Protein AF-A0A1H8JW21-F1 (afdb_monomer_lite)

Organism: NCBI:txid1121117

Radius of gyration: 20.08 Å; chains: 1; bounding box: 33×23×62 Å

pLDDT: mean 81.96, std 12.38, range [43.84, 93.19]

Secondary structure (DSSP, 8-state):
-------HHHHHHHHHHHHHHHHHHHHHHHHHHHHHS-EEEE-TTS-EEEEPTTS-EEE-------

Structure (mmCIF, N/CA/C/O backbone):
data_AF-A0A1H8JW21-F1
#
_entry.id   AF-A0A1H8JW21-F1
#
loop_
_atom_site.group_PDB
_atom_site.id
_atom_site.type_symbol
_atom_site.label_atom_id
_atom_site.label_alt_id
_atom_site.label_comp_id
_atom_site.label_asym_id
_atom_site.label_entity_id
_atom_site.label_seq_id
_atom_site.pdbx_PDB_ins_code
_atom_site.Cartn_x
_atom_site.Cartn_y
_atom_site.Cartn_z
_atom_site.occupancy
_atom_site.B_iso_or_equiv
_atom_site.auth_seq_id
_atom_site.auth_comp_id
_atom_site.auth_asym_id
_atom_site.auth_atom_id
_atom_site.pdbx_PDB_model_num
ATOM 1 N N . MET A 1 1 ? 8.210 4.144 46.289 1.00 43.84 1 MET A N 1
ATOM 2 C CA . MET A 1 1 ? 8.178 3.710 44.873 1.00 43.84 1 MET A CA 1
ATOM 3 C C . MET A 1 1 ? 7.022 4.423 44.176 1.00 43.84 1 MET A C 1
ATOM 5 O O . MET A 1 1 ? 5.880 4.205 44.557 1.00 43.84 1 MET A O 1
ATOM 9 N N . LYS A 1 2 ? 7.292 5.359 43.252 1.00 51.00 2 LYS A N 1
ATOM 10 C CA . LYS A 1 2 ? 6.235 6.102 42.539 1.00 51.00 2 LYS A CA 1
ATOM 11 C C . LYS A 1 2 ? 5.599 5.171 41.502 1.00 51.00 2 LYS A C 1
ATOM 13 O O . LYS A 1 2 ? 6.260 4.802 40.541 1.00 51.00 2 LYS A O 1
ATOM 18 N N . SER A 1 3 ? 4.338 4.791 41.703 1.00 50.41 3 SER A N 1
ATOM 19 C CA . SER A 1 3 ? 3.544 4.117 40.669 1.00 50.41 3 SER A CA 1
ATOM 20 C C . SER A 1 3 ? 3.295 5.103 39.529 1.00 50.41 3 SER A C 1
ATOM 22 O O . SER A 1 3 ? 2.469 6.006 39.651 1.00 50.41 3 SER A O 1
ATOM 24 N N . GLN A 1 4 ? 4.050 4.968 38.441 1.00 63.75 4 GLN A N 1
ATOM 25 C CA . GLN A 1 4 ? 3.848 5.729 37.214 1.00 63.75 4 GLN A CA 1
ATOM 26 C C . GLN A 1 4 ? 2.583 5.181 36.540 1.00 63.75 4 GLN A C 1
ATOM 28 O O . GLN A 1 4 ? 2.617 4.165 35.854 1.00 63.75 4 GLN A O 1
ATOM 33 N N . ARG A 1 5 ? 1.428 5.803 36.797 1.00 69.94 5 ARG A N 1
ATOM 34 C CA . A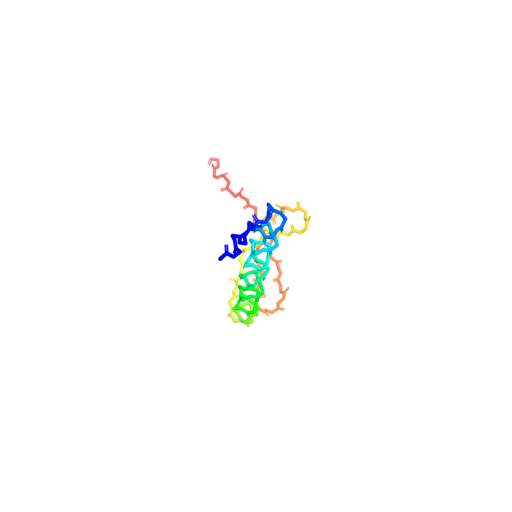RG A 1 5 ? 0.197 5.477 36.070 1.00 69.94 5 ARG A CA 1
ATOM 35 C C . ARG A 1 5 ? 0.327 6.065 34.669 1.00 69.94 5 ARG A C 1
ATOM 37 O O . ARG A 1 5 ? 0.228 7.277 34.498 1.00 69.94 5 ARG A O 1
ATOM 44 N N . THR A 1 6 ? 0.580 5.218 33.677 1.00 72.94 6 THR A N 1
ATOM 45 C CA . THR A 1 6 ? 0.454 5.581 32.262 1.00 72.94 6 THR A CA 1
ATOM 46 C C . THR A 1 6 ? -0.974 6.045 32.014 1.00 72.94 6 THR A C 1
ATOM 48 O O . THR A 1 6 ? -1.917 5.264 32.145 1.00 72.94 6 THR A O 1
ATOM 51 N N . SER A 1 7 ? -1.146 7.330 31.710 1.00 82.19 7 SER A N 1
ATOM 52 C CA . SER A 1 7 ? -2.457 7.861 31.356 1.00 82.19 7 SER A CA 1
ATOM 53 C C . SER A 1 7 ? -2.928 7.234 30.035 1.00 82.19 7 SER A C 1
ATOM 55 O O . SER A 1 7 ? -2.098 6.861 29.199 1.00 82.19 7 SER A O 1
ATOM 57 N N . PRO A 1 8 ? -4.244 7.147 29.789 1.00 81.12 8 PRO A N 1
ATOM 58 C CA . PRO A 1 8 ? -4.772 6.691 28.501 1.00 81.12 8 PRO A CA 1
ATOM 59 C C . PRO A 1 8 ? -4.193 7.459 27.300 1.00 81.12 8 PRO A C 1
ATOM 61 O O . PRO A 1 8 ? -3.982 6.882 26.240 1.00 81.12 8 PRO A O 1
ATOM 64 N N . GLN A 1 9 ? -3.850 8.739 27.488 1.00 82.44 9 GLN A N 1
ATOM 65 C CA . GLN A 1 9 ? -3.181 9.577 26.484 1.00 82.44 9 GLN A CA 1
ATOM 66 C C . GLN A 1 9 ? -1.771 9.070 26.146 1.00 82.44 9 GLN A C 1
ATOM 68 O O . GLN A 1 9 ? -1.372 9.086 24.986 1.00 82.44 9 GLN A O 1
ATOM 73 N N . HIS A 1 10 ? -1.028 8.578 27.141 1.00 86.62 10 HIS A N 1
ATOM 74 C CA . HIS A 1 10 ? 0.296 7.992 26.938 1.00 86.62 10 HIS A CA 1
ATOM 75 C C . HIS A 1 10 ? 0.215 6.673 26.155 1.00 86.62 10 HIS A C 1
ATOM 77 O O . HIS A 1 10 ? 1.005 6.450 25.240 1.00 86.62 10 HIS A O 1
ATOM 83 N N . LEU A 1 11 ? -0.771 5.824 26.467 1.00 82.12 11 LEU A N 1
ATOM 84 C CA . LEU A 1 11 ? -1.025 4.583 25.724 1.00 82.12 11 LEU A CA 1
ATOM 85 C C . LEU A 1 11 ? -1.458 4.865 24.277 1.00 82.12 11 LEU A C 1
ATOM 87 O O . LEU A 1 11 ? -0.952 4.236 23.348 1.00 82.12 11 LEU A O 1
ATOM 91 N N . ALA A 1 12 ? -2.340 5.848 24.071 1.00 84.75 12 ALA A N 1
ATOM 92 C CA . ALA A 1 12 ? -2.763 6.277 22.741 1.00 84.75 12 ALA A CA 1
ATOM 93 C C . ALA A 1 12 ? -1.582 6.803 21.908 1.00 84.75 12 ALA A C 1
ATOM 95 O O . ALA A 1 12 ? -1.438 6.427 20.747 1.00 84.75 12 ALA A O 1
ATOM 96 N N . LEU A 1 13 ? -0.694 7.604 22.507 1.00 88.38 13 LEU A N 1
ATOM 97 C CA . LEU A 1 13 ? 0.493 8.125 21.828 1.00 88.38 13 LEU A CA 1
ATOM 98 C C . LEU A 1 13 ? 1.437 7.002 21.378 1.00 88.38 13 LEU A C 1
ATOM 100 O O . LEU A 1 13 ? 1.927 7.031 20.251 1.00 88.38 13 LEU A O 1
ATOM 104 N N . GLN A 1 14 ? 1.661 5.990 22.220 1.00 87.19 14 GLN A N 1
ATOM 105 C CA . GLN A 1 14 ? 2.480 4.830 21.854 1.00 87.19 14 GLN A CA 1
ATOM 106 C C . GLN A 1 14 ? 1.854 4.017 20.710 1.00 87.19 14 GLN A C 1
ATOM 108 O O . GLN A 1 14 ? 2.562 3.605 19.790 1.00 87.19 14 GLN A O 1
ATOM 113 N N . ALA A 1 15 ? 0.533 3.812 20.732 1.00 85.69 15 ALA A N 1
ATOM 114 C CA . ALA A 1 15 ? -0.177 3.104 19.668 1.00 85.69 15 ALA A CA 1
ATOM 115 C C . ALA A 1 15 ? -0.103 3.857 18.330 1.00 85.69 15 ALA A C 1
ATOM 117 O O . ALA A 1 15 ? 0.213 3.254 17.302 1.00 85.69 15 ALA A O 1
ATOM 118 N N . VAL A 1 16 ? -0.310 5.179 18.351 1.00 88.25 16 VAL A N 1
ATOM 119 C CA . VAL A 1 16 ? -0.169 6.046 17.171 1.00 88.25 16 VAL A CA 1
ATOM 120 C C . VAL A 1 16 ? 1.269 6.029 16.653 1.00 88.25 16 VAL A C 1
ATOM 122 O O . VAL A 1 16 ? 1.479 5.834 15.460 1.00 88.25 16 VAL A O 1
ATOM 125 N N . ALA A 1 17 ? 2.270 6.149 17.530 1.00 86.44 17 ALA A N 1
ATOM 126 C CA . ALA A 1 17 ? 3.678 6.099 17.138 1.00 86.44 17 ALA A CA 1
ATOM 127 C C . ALA A 1 17 ? 4.043 4.766 16.466 1.00 86.44 17 ALA A C 1
ATOM 129 O O . ALA A 1 17 ? 4.707 4.756 15.429 1.00 86.44 17 ALA A O 1
ATOM 130 N N . ARG A 1 18 ? 3.559 3.638 16.999 1.00 88.31 18 ARG A N 1
ATOM 131 C CA . ARG A 1 18 ? 3.769 2.315 16.395 1.00 88.31 18 ARG A CA 1
ATOM 132 C C . ARG A 1 18 ? 3.079 2.188 15.036 1.00 88.31 18 ARG A C 1
ATOM 134 O O . ARG A 1 18 ? 3.675 1.643 14.106 1.00 88.31 18 ARG A O 1
ATOM 141 N N . ALA A 1 19 ? 1.847 2.683 14.911 1.00 82.56 19 ALA A N 1
ATOM 142 C CA . ALA A 1 19 ? 1.116 2.687 13.646 1.00 82.56 19 ALA A CA 1
ATOM 143 C C . ALA A 1 19 ? 1.850 3.521 12.582 1.00 82.56 19 ALA A C 1
ATOM 145 O O . ALA A 1 19 ? 2.066 3.036 11.474 1.00 82.56 19 ALA A O 1
ATOM 146 N N . LEU A 1 20 ? 2.330 4.715 12.946 1.00 86.06 20 LEU A N 1
ATOM 147 C CA . LEU A 1 20 ? 3.115 5.588 12.068 1.00 86.06 20 LEU A CA 1
ATOM 148 C C . LEU A 1 20 ? 4.434 4.939 11.629 1.00 86.06 20 LEU A C 1
ATOM 150 O O . LEU A 1 20 ? 4.742 4.931 10.442 1.00 86.06 20 LEU A O 1
ATOM 154 N N . GLN A 1 21 ? 5.190 4.336 12.550 1.00 83.94 21 GLN A N 1
ATOM 155 C CA . GLN A 1 21 ? 6.433 3.627 12.213 1.00 83.94 21 GLN A CA 1
ATOM 156 C C . GLN A 1 21 ? 6.191 2.427 11.285 1.00 83.94 21 GLN A C 1
ATOM 158 O O . GLN A 1 21 ? 6.992 2.154 10.390 1.00 83.94 21 GLN A O 1
ATOM 163 N N . THR A 1 22 ? 5.082 1.711 11.488 1.00 81.00 22 THR A N 1
ATOM 164 C CA . THR A 1 22 ? 4.690 0.575 10.641 1.00 81.00 22 THR A CA 1
ATOM 165 C C . THR A 1 22 ? 4.304 1.048 9.238 1.00 81.00 22 THR A C 1
ATOM 167 O O . THR A 1 22 ? 4.750 0.448 8.263 1.00 81.00 22 THR A O 1
ATOM 170 N N . ALA A 1 23 ? 3.550 2.147 9.134 1.00 73.88 23 ALA A N 1
ATOM 171 C CA . ALA A 1 23 ? 3.180 2.766 7.862 1.00 73.88 23 ALA A CA 1
ATOM 172 C C . ALA A 1 23 ? 4.403 3.300 7.090 1.00 73.88 23 ALA A C 1
ATOM 174 O O . ALA A 1 23 ? 4.549 3.029 5.904 1.00 73.88 23 ALA A O 1
ATOM 175 N N . GLN A 1 24 ? 5.344 3.975 7.759 1.00 76.88 24 GLN A N 1
ATOM 176 C CA . GLN A 1 24 ? 6.565 4.482 7.113 1.00 76.88 24 GLN A CA 1
ATOM 177 C C . GLN A 1 24 ? 7.439 3.360 6.534 1.00 76.88 24 GLN A C 1
ATOM 179 O O . GLN A 1 24 ? 7.977 3.477 5.432 1.00 76.88 24 GLN A O 1
ATOM 184 N N . ARG A 1 25 ? 7.586 2.250 7.269 1.00 72.81 25 ARG A N 1
ATOM 185 C CA . ARG A 1 25 ? 8.361 1.092 6.802 1.00 72.81 25 ARG A CA 1
ATOM 186 C C . ARG A 1 25 ? 7.714 0.403 5.607 1.00 72.81 25 ARG A C 1
ATOM 188 O O . ARG A 1 25 ? 8.425 0.002 4.687 1.00 72.81 25 ARG A O 1
ATOM 195 N N . SER A 1 26 ? 6.392 0.254 5.622 1.00 79.81 26 SER A N 1
ATOM 196 C CA . SER A 1 26 ? 5.683 -0.367 4.507 1.00 79.81 26 SER A CA 1
ATOM 197 C C . SER A 1 26 ? 5.729 0.518 3.261 1.00 79.81 26 SER A C 1
ATOM 199 O O . SER A 1 26 ? 5.971 0.002 2.174 1.00 79.81 26 SER A O 1
ATOM 201 N N . GLU A 1 27 ? 5.602 1.839 3.398 1.00 79.12 27 GLU A N 1
ATOM 202 C CA . GLU A 1 27 ? 5.695 2.770 2.269 1.00 79.12 27 GLU A CA 1
ATOM 203 C C . GLU A 1 27 ? 7.040 2.705 1.545 1.00 79.12 27 GLU A C 1
ATOM 205 O O . GLU A 1 27 ? 7.052 2.645 0.317 1.00 79.12 27 GLU A O 1
ATOM 210 N N . ALA A 1 28 ? 8.161 2.655 2.274 1.00 80.19 28 ALA A N 1
ATOM 211 C CA . ALA A 1 28 ? 9.487 2.541 1.665 1.00 80.19 28 ALA A CA 1
ATOM 212 C C . ALA A 1 28 ? 9.639 1.237 0.860 1.00 80.19 28 ALA A C 1
ATOM 214 O O . ALA A 1 28 ? 10.084 1.263 -0.289 1.00 80.19 28 ALA A O 1
ATOM 215 N N . TYR A 1 29 ? 9.195 0.111 1.430 1.00 83.06 29 TYR A N 1
ATOM 216 C CA . TYR A 1 29 ? 9.198 -1.185 0.748 1.00 83.06 29 TYR A CA 1
ATOM 217 C C . TYR A 1 29 ? 8.325 -1.166 -0.516 1.00 83.06 29 TYR A C 1
ATOM 219 O O . TYR A 1 29 ? 8.771 -1.563 -1.593 1.00 83.06 29 TYR A O 1
ATOM 227 N N . PHE A 1 30 ? 7.096 -0.651 -0.423 1.00 79.81 30 PHE A N 1
ATOM 228 C CA . PHE A 1 30 ? 6.195 -0.578 -1.573 1.00 79.81 30 PHE A CA 1
ATOM 229 C C . PHE A 1 30 ? 6.653 0.440 -2.622 1.00 79.81 30 PHE A C 1
ATOM 231 O O . PHE A 1 30 ? 6.385 0.247 -3.807 1.00 79.81 30 PHE A O 1
ATOM 238 N N . ALA A 1 31 ? 7.348 1.509 -2.230 1.00 82.88 31 ALA A N 1
ATOM 239 C CA . ALA A 1 31 ? 7.935 2.463 -3.165 1.00 82.88 31 ALA A CA 1
ATOM 240 C C . ALA A 1 31 ? 9.023 1.808 -4.024 1.00 82.88 31 ALA A C 1
ATOM 242 O O . ALA A 1 31 ? 9.047 2.025 -5.233 1.00 82.88 31 ALA A O 1
ATOM 243 N N . GLU A 1 32 ? 9.886 0.983 -3.430 1.00 86.94 32 GLU A N 1
ATOM 244 C CA . GLU A 1 32 ? 10.888 0.215 -4.173 1.00 86.94 32 GLU A CA 1
ATOM 245 C C . GLU A 1 32 ? 10.240 -0.875 -5.035 1.00 86.94 32 GLU A C 1
ATOM 247 O O . GLU A 1 32 ? 10.528 -0.980 -6.225 1.00 86.94 32 GLU A O 1
ATOM 252 N N . TYR A 1 33 ? 9.274 -1.610 -4.482 1.00 87.31 33 TYR A N 1
ATOM 253 C CA . TYR A 1 33 ? 8.540 -2.652 -5.200 1.00 87.31 33 TYR A CA 1
ATOM 254 C C . TYR A 1 33 ? 7.828 -2.117 -6.457 1.00 87.31 33 TYR A C 1
ATOM 256 O O . TYR A 1 33 ? 7.907 -2.726 -7.525 1.00 87.31 33 TYR A O 1
ATOM 264 N N . ARG A 1 34 ? 7.196 -0.935 -6.376 1.00 86.56 34 ARG A N 1
ATOM 265 C CA . ARG A 1 34 ? 6.532 -0.269 -7.517 1.00 86.56 34 ARG A CA 1
ATOM 266 C C . ARG A 1 34 ? 7.488 0.110 -8.654 1.00 86.56 34 ARG A C 1
ATOM 268 O O . ARG A 1 34 ? 7.023 0.273 -9.778 1.00 86.56 34 ARG A O 1
ATOM 275 N N . LYS A 1 35 ? 8.798 0.246 -8.399 1.00 87.81 35 LYS A N 1
ATOM 276 C CA . LYS A 1 35 ? 9.791 0.531 -9.457 1.00 87.81 35 LYS A CA 1
ATOM 277 C C . LYS A 1 35 ? 10.026 -0.659 -10.381 1.00 87.81 35 LYS A C 1
ATOM 279 O O . LYS A 1 35 ? 10.477 -0.467 -11.504 1.00 87.81 35 LYS A O 1
ATOM 284 N N . HIS A 1 36 ?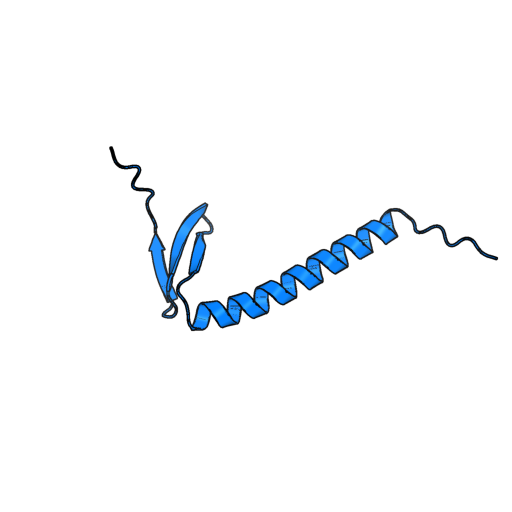 9.755 -1.874 -9.909 1.00 91.62 36 HIS A N 1
ATOM 285 C CA . HIS A 1 36 ? 10.092 -3.104 -10.626 1.00 91.62 36 HIS A CA 1
ATOM 286 C C . HIS A 1 36 ? 8.871 -3.970 -10.942 1.00 91.62 36 HIS A C 1
ATOM 288 O O . HIS A 1 36 ? 8.915 -4.781 -11.865 1.00 91.62 36 HIS A O 1
ATOM 294 N N . HIS A 1 37 ? 7.765 -3.782 -10.223 1.00 92.25 37 HIS A N 1
ATOM 295 C CA . HIS A 1 37 ? 6.579 -4.618 -10.339 1.00 92.25 37 HIS A CA 1
ATOM 296 C C . HIS A 1 37 ? 5.322 -3.796 -10.605 1.00 92.25 37 HIS A C 1
ATOM 298 O O . HIS A 1 37 ? 5.144 -2.697 -10.082 1.00 92.25 37 HIS A O 1
ATOM 304 N N . SER A 1 38 ? 4.404 -4.370 -11.385 1.00 92.00 38 SER A N 1
ATOM 305 C CA . SER A 1 38 ? 3.055 -3.827 -11.496 1.00 92.00 38 SER A CA 1
ATOM 306 C C . SER A 1 38 ? 2.290 -4.057 -10.193 1.00 92.00 38 SER A C 1
ATOM 308 O O . SER A 1 38 ? 2.251 -5.187 -9.699 1.00 92.00 38 SER A O 1
ATOM 310 N N . VAL A 1 39 ? 1.637 -3.023 -9.673 1.00 91.38 39 VAL A N 1
ATOM 311 C CA . VAL A 1 39 ? 0.878 -3.072 -8.418 1.00 91.38 39 VAL A CA 1
ATOM 312 C C . VAL A 1 39 ? -0.599 -2.852 -8.703 1.00 91.38 39 VAL A C 1
ATOM 314 O O . VAL A 1 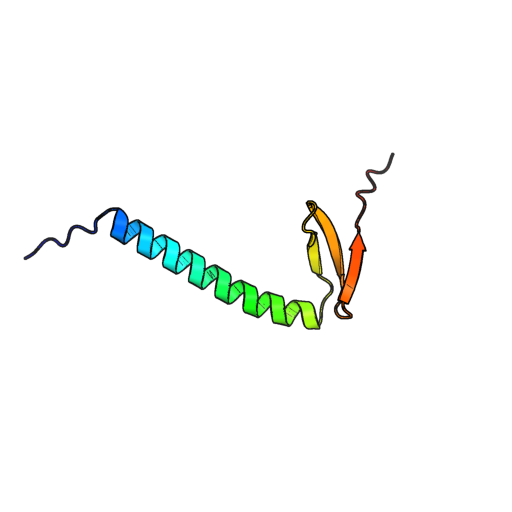39 ? -0.961 -2.002 -9.514 1.00 91.38 39 VAL A O 1
ATOM 317 N N . VAL A 1 40 ? -1.454 -3.637 -8.051 1.00 91.19 40 VAL A N 1
ATOM 318 C CA . VAL A 1 40 ? -2.903 -3.424 -8.065 1.00 91.19 40 VAL A CA 1
ATOM 319 C C . VAL A 1 40 ? -3.273 -2.631 -6.817 1.00 91.19 40 VAL A C 1
ATOM 321 O O . VAL A 1 40 ? -3.034 -3.092 -5.705 1.00 91.19 40 VAL A O 1
ATOM 324 N N . GLU A 1 41 ? -3.821 -1.436 -7.001 1.00 89.25 41 GLU A N 1
ATOM 325 C CA . GLU A 1 41 ? -4.223 -0.527 -5.924 1.00 89.25 41 GLU A CA 1
ATOM 326 C C . GLU A 1 41 ? -5.524 0.200 -6.312 1.00 89.25 41 GLU A C 1
ATOM 328 O O . GLU A 1 41 ? -5.826 0.316 -7.504 1.00 89.25 41 GLU A O 1
ATOM 333 N N . PRO A 1 42 ? -6.339 0.658 -5.349 1.00 90.19 42 PRO A N 1
ATOM 334 C CA . PRO A 1 42 ? -7.439 1.566 -5.647 1.00 90.19 42 PRO A CA 1
ATOM 335 C C . PRO A 1 42 ? -6.900 2.943 -6.067 1.00 90.19 42 PRO A C 1
ATOM 337 O O . PRO A 1 42 ? -5.890 3.412 -5.541 1.00 90.19 42 PRO A O 1
ATOM 340 N N . ASP A 1 43 ? -7.573 3.610 -7.002 1.00 90.19 43 ASP A N 1
ATOM 341 C CA . ASP A 1 43 ? -7.312 5.014 -7.319 1.00 90.19 43 ASP A CA 1
ATOM 342 C C . ASP A 1 43 ? -8.094 5.975 -6.400 1.00 90.19 43 ASP A C 1
ATOM 344 O O . ASP A 1 43 ? -8.853 5.556 -5.527 1.00 90.19 43 ASP A O 1
ATOM 348 N N . ALA A 1 44 ? -7.906 7.286 -6.590 1.00 87.94 44 ALA A N 1
ATOM 349 C CA . ALA A 1 44 ? -8.575 8.322 -5.792 1.00 87.94 44 ALA A CA 1
ATOM 350 C C . ALA A 1 44 ? -10.111 8.324 -5.931 1.00 87.94 44 ALA A C 1
ATOM 352 O O . ALA A 1 44 ? -10.801 8.887 -5.088 1.00 87.94 44 ALA A O 1
ATOM 353 N N . GLU A 1 45 ? -10.645 7.692 -6.979 1.00 90.00 45 GLU A N 1
ATOM 354 C CA . GLU A 1 45 ? -12.081 7.527 -7.219 1.00 90.00 45 GLU A CA 1
ATOM 355 C C . GLU A 1 45 ? -12.582 6.150 -6.737 1.00 90.00 45 GLU A C 1
ATOM 357 O O . GLU A 1 45 ? -13.735 5.790 -6.968 1.00 90.00 45 GLU A O 1
ATOM 362 N N . GLY A 1 46 ? -11.730 5.362 -6.067 1.00 88.38 46 GLY A N 1
ATOM 363 C CA . GLY A 1 46 ? -12.062 4.040 -5.535 1.00 88.38 46 GLY A CA 1
ATOM 364 C C . GLY A 1 46 ? -12.093 2.920 -6.579 1.00 88.38 46 GLY A C 1
ATOM 365 O O . GLY A 1 46 ? -12.533 1.811 -6.272 1.00 88.38 46 GLY A O 1
ATOM 366 N N . ARG A 1 47 ? -11.632 3.161 -7.812 1.00 90.12 47 ARG A N 1
ATOM 367 C CA . ARG A 1 47 ? -11.565 2.138 -8.867 1.00 90.12 47 ARG A CA 1
ATOM 368 C C . ARG A 1 47 ? -10.314 1.293 -8.691 1.00 90.12 47 ARG A C 1
ATOM 370 O O . ARG A 1 47 ? -9.244 1.822 -8.410 1.00 90.12 47 ARG A O 1
ATOM 377 N N . ILE A 1 48 ? -10.413 -0.009 -8.941 1.00 92.00 48 ILE A N 1
ATOM 378 C CA . ILE A 1 48 ? -9.236 -0.881 -8.929 1.00 92.00 48 ILE A CA 1
ATOM 379 C C . ILE A 1 48 ? -8.412 -0.620 -10.189 1.00 92.00 48 ILE A C 1
ATOM 381 O O . ILE A 1 48 ? -8.901 -0.779 -11.309 1.00 92.00 48 ILE A O 1
ATOM 385 N N . VAL A 1 49 ? -7.151 -0.233 -10.021 1.00 93.06 49 VAL A N 1
ATOM 386 C CA . VAL A 1 49 ? -6.216 -0.004 -11.124 1.00 93.06 49 VAL A CA 1
ATOM 387 C C . VAL A 1 49 ? -4.994 -0.897 -10.972 1.00 93.06 49 VAL A C 1
ATOM 389 O O . VAL A 1 49 ? -4.520 -1.149 -9.867 1.00 93.06 49 VAL A O 1
ATOM 392 N N . ARG A 1 50 ? -4.449 -1.365 -12.094 1.00 93.19 50 ARG A N 1
ATOM 393 C CA . ARG A 1 50 ? -3.081 -1.884 -12.151 1.00 93.19 50 ARG A CA 1
ATOM 394 C C . ARG A 1 50 ? -2.170 -0.754 -12.611 1.00 93.19 50 ARG A C 1
ATOM 396 O O . ARG A 1 50 ? -2.325 -0.274 -13.734 1.00 93.19 50 ARG A O 1
ATOM 403 N N . ARG A 1 51 ? -1.233 -0.342 -11.759 1.00 92.44 51 ARG A N 1
ATOM 404 C CA . ARG A 1 51 ? -0.161 0.602 -12.085 1.00 92.44 51 ARG A CA 1
ATOM 405 C C . ARG A 1 51 ? 1.088 -0.177 -12.480 1.00 92.44 51 ARG A C 1
ATOM 407 O O . ARG A 1 51 ? 1.525 -1.053 -11.738 1.00 92.44 51 ARG A O 1
ATOM 414 N N . PHE A 1 52 ? 1.638 0.121 -13.646 1.00 93.06 52 PHE A N 1
ATOM 415 C CA . PHE A 1 52 ? 2.851 -0.493 -14.173 1.00 93.06 52 PHE A CA 1
ATOM 416 C C . PHE A 1 52 ? 4.102 0.312 -13.767 1.00 93.06 52 PHE A C 1
ATOM 418 O O . PHE A 1 52 ? 3.977 1.496 -13.435 1.00 93.06 52 PHE A O 1
ATOM 425 N N . PRO A 1 53 ? 5.304 -0.302 -13.790 1.00 92.25 53 PRO A N 1
ATOM 426 C CA . PRO A 1 53 ? 6.558 0.380 -13.446 1.00 92.25 53 PRO A CA 1
ATOM 427 C C . PRO A 1 53 ? 6.880 1.607 -14.309 1.00 92.25 53 PRO A C 1
ATOM 429 O O . PRO A 1 53 ? 7.530 2.538 -13.847 1.00 92.25 53 PRO A O 1
ATOM 432 N N . ASP A 1 54 ? 6.399 1.628 -15.551 1.00 91.25 54 ASP A N 1
ATOM 433 C CA . ASP A 1 54 ? 6.551 2.732 -16.507 1.00 91.25 54 ASP A CA 1
ATOM 434 C C . ASP A 1 54 ? 5.587 3.908 -16.245 1.00 91.25 54 ASP A C 1
ATOM 436 O O . ASP A 1 54 ? 5.565 4.886 -16.990 1.00 91.25 54 ASP A O 1
ATOM 440 N N . GLY A 1 55 ? 4.776 3.821 -15.187 1.00 86.88 55 GLY A N 1
ATOM 441 C CA . GLY A 1 55 ? 3.790 4.829 -14.815 1.00 86.88 55 GLY A CA 1
ATOM 442 C C . GLY A 1 55 ? 2.448 4.694 -15.535 1.00 86.88 55 GLY A C 1
ATOM 443 O O . GLY A 1 55 ? 1.503 5.395 -15.155 1.00 86.88 55 GLY A O 1
ATOM 444 N N . GLN A 1 56 ? 2.310 3.783 -16.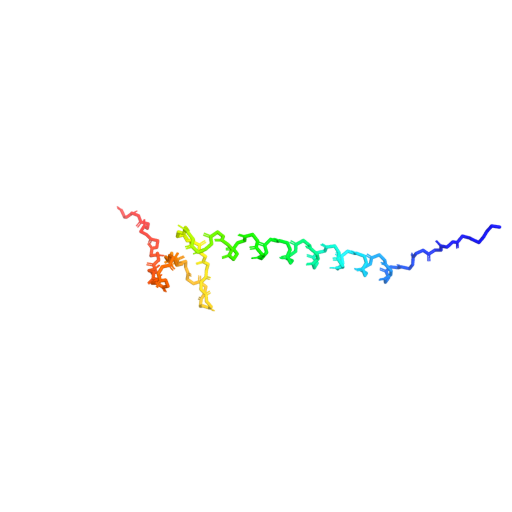508 1.00 90.62 56 GLN A N 1
ATOM 445 C CA . GLN A 1 56 ? 1.017 3.501 -17.126 1.00 90.62 56 GLN A CA 1
ATOM 446 C C . GLN A 1 56 ? 0.053 2.911 -16.091 1.00 90.62 56 GLN A C 1
ATOM 448 O O . GLN A 1 56 ? 0.440 2.198 -15.162 1.00 90.62 56 GLN A O 1
ATOM 453 N N . LYS A 1 57 ? -1.238 3.205 -16.243 1.00 91.56 57 LYS A N 1
ATOM 454 C CA . LYS A 1 57 ? -2.293 2.656 -15.388 1.00 91.56 57 LYS A CA 1
ATOM 455 C C . LYS A 1 5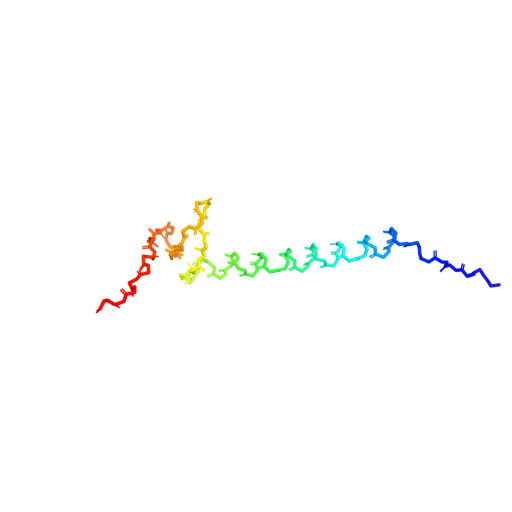7 ? -3.437 2.127 -16.236 1.00 91.56 57 LYS A C 1
ATOM 457 O O . LYS A 1 57 ? -3.878 2.796 -17.167 1.00 91.56 57 LYS A O 1
ATOM 462 N N . VAL A 1 58 ? -3.942 0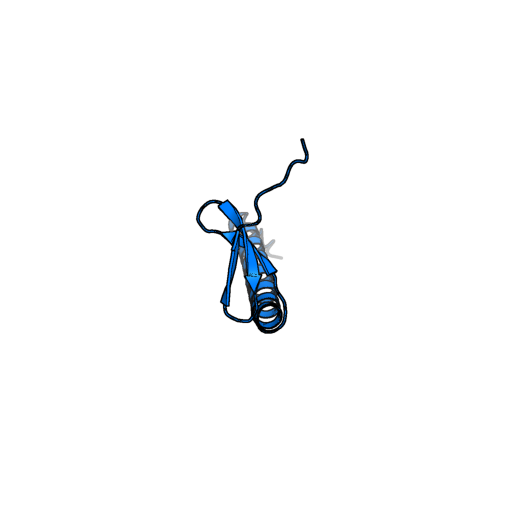.950 -15.883 1.00 92.69 58 VAL A N 1
ATOM 463 C CA . VAL A 1 58 ? -5.121 0.342 -16.512 1.00 92.69 58 VAL A CA 1
ATOM 464 C C . VAL A 1 58 ? -6.181 0.120 -15.445 1.00 92.69 58 VAL A C 1
ATOM 466 O O . VAL A 1 58 ? -5.901 -0.455 -14.394 1.00 92.69 58 VAL A O 1
ATOM 469 N N . ILE A 1 59 ? -7.403 0.582 -15.713 1.00 92.12 59 ILE A N 1
ATOM 470 C CA . ILE A 1 59 ? -8.553 0.339 -14.840 1.00 92.12 59 ILE A CA 1
ATOM 471 C C . ILE A 1 59 ? -8.973 -1.120 -15.002 1.00 92.12 59 ILE A C 1
ATOM 473 O O . ILE A 1 59 ? -9.357 -1.546 -16.092 1.00 92.12 59 ILE A O 1
ATOM 477 N N . LEU A 1 60 ? -8.917 -1.875 -13.908 1.00 90.38 60 LEU A N 1
ATOM 478 C CA . LEU A 1 60 ? -9.425 -3.235 -13.854 1.00 90.38 60 LEU A CA 1
ATOM 479 C C . LEU A 1 60 ? -10.939 -3.153 -13.655 1.00 90.38 60 LEU A C 1
ATOM 481 O O . LEU A 1 60 ? -11.433 -2.906 -12.556 1.00 90.38 60 LEU A O 1
ATOM 485 N N . ARG A 1 61 ? -11.695 -3.321 -14.742 1.00 84.38 61 ARG A N 1
ATOM 486 C CA . ARG A 1 61 ? -13.144 -3.510 -14.648 1.00 84.38 61 ARG A CA 1
ATOM 487 C C . ARG A 1 61 ? -13.393 -4.936 -14.180 1.00 84.38 61 ARG A C 1
ATOM 489 O O . ARG A 1 61 ? -12.847 -5.872 -14.758 1.00 84.38 61 ARG A O 1
ATOM 496 N N . ASN A 1 62 ? -14.201 -5.086 -13.137 1.00 67.88 62 ASN A N 1
ATOM 497 C CA . ASN A 1 62 ? -14.629 -6.395 -12.673 1.00 67.88 62 ASN A CA 1
ATOM 498 C C . ASN A 1 62 ? -15.473 -7.019 -13.795 1.00 67.88 62 ASN A C 1
ATOM 500 O O . ASN A 1 62 ? -16.622 -6.629 -13.993 1.00 67.88 62 ASN A O 1
ATOM 504 N N . MET A 1 63 ? -14.896 -7.931 -14.580 1.00 55.16 63 MET A N 1
ATOM 505 C CA . MET A 1 63 ? -15.688 -8.795 -15.449 1.00 55.16 63 MET A CA 1
ATOM 506 C C . MET A 1 63 ? -16.307 -9.854 -14.543 1.00 55.16 63 MET A C 1
ATOM 508 O O . MET A 1 63 ? -15.779 -10.952 -14.404 1.00 55.16 63 MET A O 1
ATOM 512 N N . CYS A 1 64 ? -17.402 -9.499 -13.868 1.00 60.91 64 CYS A N 1
ATOM 513 C CA . CYS A 1 64 ? -18.336 -10.522 -13.422 1.00 60.91 64 CYS A CA 1
ATOM 514 C C . CYS A 1 64 ? -18.829 -11.182 -14.711 1.00 60.91 64 CYS A C 1
ATOM 516 O O . CYS A 1 64 ? -19.558 -10.549 -15.475 1.00 60.91 64 CYS A O 1
ATOM 518 N N . ALA A 1 65 ? -18.313 -12.373 -15.013 1.00 52.94 65 ALA A N 1
ATOM 519 C CA . ALA A 1 65 ? -18.774 -13.154 -16.147 1.00 52.94 65 ALA A CA 1
ATOM 520 C C . ALA A 1 65 ? -20.294 -13.314 -16.019 1.00 52.94 65 ALA A C 1
ATOM 522 O O . ALA A 1 65 ? -20.781 -13.721 -14.962 1.00 52.94 65 ALA A O 1
ATOM 523 N N . GLN A 1 66 ? -21.013 -12.889 -17.057 1.00 46.25 66 GLN A N 1
ATOM 524 C CA . GLN A 1 66 ? -22.423 -13.219 -17.232 1.00 46.25 66 GLN A CA 1
ATOM 525 C C . GLN A 1 66 ? -22.553 -14.688 -17.618 1.00 46.25 66 GLN A C 1
ATOM 527 O O . GLN A 1 66 ? -21.672 -15.166 -18.371 1.00 46.25 66 GLN A O 1
#

Sequence (66 aa):
MKSQRTSPQHLALQAVARALQTAQRSEAYFAEYRKHHSVVEPDAEGRIVRRFPDGQKVILRNMCAQ

Foldseek 3Di:
DDPPPCDPVNVVVVVVVVVVVVVVVVVVVVVVVLLQAWDFDADPVRFTWTQHNVRDIDGDDPCPDD